Protein AF-A0A9X3F3U9-F1 (afdb_monomer)

Solvent-accessible surface area (backbone atoms only — not comparable to full-atom values): 8861 Å² total; per-residue (Å²): 135,84,79,77,76,90,64,85,77,79,48,64,99,48,41,68,66,61,72,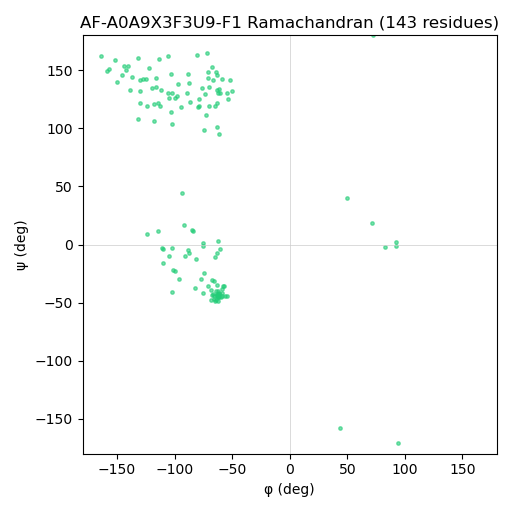43,49,66,62,50,51,52,53,50,50,53,50,50,52,50,51,52,48,49,51,50,52,47,55,54,53,59,59,71,72,53,72,76,79,86,67,62,90,68,66,70,65,90,87,65,85,60,87,85,58,81,40,64,44,80,54,62,69,48,78,47,78,49,65,37,26,77,57,83,84,43,34,49,35,38,40,39,76,37,32,37,40,32,64,30,90,95,44,63,47,29,32,30,38,40,32,25,55,97,56,35,73,78,47,64,45,78,73,42,61,46,71,41,79,48,71,38,95,91,52,76,87,71,72,82,132

Structure (mmCIF, N/CA/C/O backbone):
data_AF-A0A9X3F3U9-F1
#
_entry.id   AF-A0A9X3F3U9-F1
#
loop_
_atom_site.group_PDB
_atom_site.id
_atom_site.type_symbol
_atom_site.label_atom_id
_atom_site.label_alt_id
_atom_site.label_comp_id
_atom_site.label_asym_id
_atom_site.label_entity_id
_atom_site.label_seq_id
_atom_site.pdbx_PDB_ins_code
_atom_site.Cartn_x
_atom_site.Cartn_y
_atom_site.Cartn_z
_atom_site.occupancy
_atom_site.B_iso_or_equiv
_atom_site.auth_seq_id
_atom_site.auth_comp_id
_atom_site.auth_asym_id
_atom_site.auth_atom_id
_atom_site.pdbx_PDB_model_num
ATOM 1 N N . MET A 1 1 ? 47.788 -20.915 -74.289 1.00 46.00 1 MET A N 1
ATOM 2 C CA . MET A 1 1 ? 47.856 -19.513 -73.822 1.00 46.00 1 MET A CA 1
ATOM 3 C C . MET A 1 1 ? 47.983 -19.531 -72.307 1.00 46.00 1 MET A C 1
ATOM 5 O O . MET A 1 1 ? 47.206 -20.218 -71.660 1.00 46.00 1 MET A O 1
ATOM 9 N N . ARG A 1 2 ? 49.030 -18.905 -71.761 1.00 51.22 2 ARG A N 1
ATOM 10 C CA . ARG A 1 2 ? 49.334 -18.883 -70.321 1.00 51.22 2 ARG A CA 1
ATOM 11 C C . ARG A 1 2 ? 48.410 -17.848 -69.673 1.00 51.22 2 ARG A C 1
ATOM 13 O O . ARG A 1 2 ? 48.460 -16.689 -70.073 1.00 51.22 2 ARG A O 1
ATOM 20 N N . ASN A 1 3 ? 47.559 -18.256 -68.733 1.00 55.09 3 ASN A N 1
ATOM 21 C CA . ASN A 1 3 ? 46.739 -17.305 -67.981 1.00 55.09 3 ASN A CA 1
ATOM 22 C C . ASN A 1 3 ? 47.666 -16.362 -67.193 1.00 55.09 3 ASN A C 1
ATOM 24 O O . ASN A 1 3 ? 48.588 -16.860 -66.536 1.00 55.09 3 ASN A O 1
ATOM 28 N N . PRO A 1 4 ? 47.478 -15.032 -67.270 1.00 60.28 4 PRO A N 1
ATOM 29 C CA . PRO A 1 4 ? 48.260 -14.104 -66.465 1.00 60.28 4 PRO A CA 1
ATOM 30 C C . PRO A 1 4 ? 47.969 -14.334 -64.971 1.00 60.28 4 PRO A C 1
ATOM 32 O O . PRO A 1 4 ? 46.856 -14.745 -64.625 1.00 60.28 4 PRO A O 1
ATOM 35 N N . PRO A 1 5 ? 48.952 -14.112 -64.077 1.00 62.19 5 PRO A N 1
ATOM 36 C CA . PRO A 1 5 ? 48.742 -14.269 -62.643 1.00 62.19 5 PRO A CA 1
ATOM 37 C C . PRO A 1 5 ? 47.620 -13.325 -62.183 1.00 62.19 5 PRO A C 1
ATOM 39 O O . PRO A 1 5 ? 47.524 -12.213 -62.711 1.00 62.19 5 PRO A O 1
ATOM 42 N N . PRO A 1 6 ? 46.761 -13.742 -61.234 1.00 60.75 6 PRO A N 1
ATOM 43 C CA . PRO A 1 6 ? 45.686 -12.894 -60.739 1.00 60.75 6 PRO A CA 1
ATOM 44 C C . PRO A 1 6 ? 46.304 -11.672 -60.057 1.00 60.75 6 PRO A C 1
ATOM 46 O O . PRO A 1 6 ? 46.811 -11.752 -58.942 1.00 60.75 6 PRO A O 1
ATOM 49 N N . GLY A 1 7 ? 46.321 -10.545 -60.766 1.00 54.09 7 GLY A N 1
ATOM 50 C CA . GLY A 1 7 ? 46.821 -9.288 -60.238 1.00 54.09 7 GLY A CA 1
ATOM 51 C C . GLY A 1 7 ? 45.867 -8.754 -59.176 1.00 54.09 7 GLY A C 1
ATOM 52 O O . GLY A 1 7 ? 44.658 -8.688 -59.391 1.00 54.09 7 GLY A O 1
ATOM 53 N N . GLU A 1 8 ? 46.410 -8.288 -58.054 1.00 56.25 8 GLU A N 1
ATOM 54 C CA . GLU A 1 8 ? 45.680 -7.620 -56.961 1.00 56.25 8 GLU A CA 1
ATOM 55 C C . GLU A 1 8 ? 44.992 -6.298 -57.390 1.00 56.25 8 GLU A C 1
ATOM 57 O O . GLU A 1 8 ? 44.355 -5.609 -56.593 1.00 56.25 8 GLU A O 1
ATOM 62 N N . HIS A 1 9 ? 45.068 -5.943 -58.674 1.00 54.03 9 HIS A N 1
ATOM 63 C CA . HIS A 1 9 ? 44.605 -4.687 -59.256 1.00 54.03 9 HIS A CA 1
ATOM 64 C C . HIS A 1 9 ? 43.077 -4.567 -59.426 1.00 54.03 9 HIS A C 1
ATOM 66 O O . HIS A 1 9 ? 42.595 -3.520 -59.854 1.00 54.03 9 HIS A O 1
ATOM 72 N N . HIS A 1 10 ? 42.286 -5.585 -59.067 1.00 53.91 10 HIS A N 1
ATOM 73 C CA . HIS A 1 10 ? 40.827 -5.572 -59.267 1.00 53.91 10 HIS A CA 1
ATOM 74 C C . HIS A 1 10 ? 40.015 -4.935 -58.129 1.00 53.91 10 HIS A C 1
ATOM 76 O O . HIS A 1 10 ? 38.809 -4.750 -58.279 1.00 53.91 10 HIS A O 1
ATOM 82 N N . LEU A 1 11 ? 40.625 -4.578 -56.992 1.00 56.50 11 LEU A N 1
ATOM 83 C CA . LEU A 1 11 ? 39.854 -4.104 -55.833 1.00 56.50 11 LEU A CA 1
ATOM 84 C C . LEU A 1 11 ? 39.571 -2.592 -55.805 1.00 56.50 11 LEU A C 1
ATOM 86 O O . LEU A 1 11 ? 38.804 -2.157 -54.946 1.00 56.50 11 LEU A O 1
ATOM 90 N N . GLY A 1 12 ? 40.102 -1.813 -56.758 1.00 66.44 12 GLY A N 1
ATOM 91 C CA . GLY A 1 12 ? 39.719 -0.419 -57.033 1.00 66.44 12 GLY A CA 1
ATOM 92 C C . GLY A 1 12 ? 39.526 0.493 -55.807 1.00 66.44 12 GLY A C 1
ATOM 93 O O . GLY A 1 12 ? 40.005 0.243 -54.703 1.00 66.44 12 GLY A O 1
ATOM 94 N N . ARG A 1 13 ? 38.758 1.575 -55.985 1.00 61.78 13 ARG A N 1
ATOM 95 C CA . ARG A 1 13 ? 38.445 2.598 -54.960 1.00 61.78 13 ARG A CA 1
ATOM 96 C C . ARG A 1 13 ? 37.706 2.052 -53.715 1.00 61.78 13 ARG A C 1
ATOM 98 O O . ARG A 1 13 ? 37.490 2.791 -52.759 1.00 61.78 13 ARG A O 1
ATOM 105 N N . PHE A 1 14 ? 37.341 0.766 -53.700 1.00 59.91 14 PHE A N 1
ATOM 106 C CA . PHE A 1 14 ? 36.573 0.103 -52.639 1.00 59.91 14 PHE A CA 1
ATOM 107 C C . PHE A 1 14 ? 37.378 -0.919 -51.816 1.00 59.91 14 PHE A C 1
ATOM 109 O O . PHE A 1 14 ? 36.856 -1.428 -50.821 1.00 59.91 14 PHE A O 1
ATOM 116 N N . ALA A 1 15 ? 38.650 -1.173 -52.148 1.00 63.16 15 ALA A N 1
ATOM 117 C CA . ALA A 1 15 ? 39.524 -2.087 -51.405 1.00 63.16 15 ALA A CA 1
ATOM 118 C C . ALA A 1 15 ? 39.603 -1.725 -49.909 1.00 63.16 15 ALA A C 1
ATOM 120 O O . ALA A 1 15 ? 39.425 -2.580 -49.040 1.00 63.16 15 ALA A O 1
ATOM 121 N N . GLY A 1 16 ? 39.752 -0.431 -49.598 1.00 62.94 16 GLY A N 1
ATOM 122 C CA . GLY A 1 16 ? 39.763 0.073 -48.218 1.00 62.94 16 GLY A CA 1
ATOM 123 C C . GLY A 1 16 ? 38.418 -0.087 -47.497 1.00 62.94 16 GLY A C 1
ATOM 124 O O . GLY A 1 16 ? 38.371 -0.350 -46.294 1.00 62.94 16 GLY A O 1
ATOM 125 N N . TYR A 1 17 ? 37.305 -0.013 -48.235 1.00 64.81 17 TYR A N 1
ATOM 126 C CA . TYR A 1 17 ? 35.967 -0.220 -47.681 1.00 64.81 17 TYR A CA 1
ATOM 127 C C . TYR A 1 17 ? 35.723 -1.691 -47.313 1.00 64.81 17 TYR A C 1
ATOM 129 O O . TYR A 1 17 ? 35.058 -1.961 -46.309 1.00 64.81 17 TYR A O 1
ATOM 137 N N . ALA A 1 18 ? 36.269 -2.632 -48.088 1.00 65.44 18 ALA A N 1
ATOM 138 C CA . ALA A 1 18 ? 36.204 -4.063 -47.802 1.00 65.44 18 ALA A CA 1
ATOM 139 C C . ALA A 1 18 ? 37.165 -4.478 -46.671 1.00 65.44 18 ALA A C 1
ATOM 141 O O . ALA A 1 18 ? 36.755 -5.215 -45.771 1.00 65.44 18 ALA A O 1
ATOM 142 N N . ALA A 1 19 ? 38.395 -3.949 -46.659 1.00 68.06 19 ALA A N 1
ATOM 143 C CA . ALA A 1 19 ? 39.409 -4.246 -45.643 1.00 68.06 19 ALA A CA 1
ATOM 144 C C . ALA A 1 19 ? 38.988 -3.802 -44.226 1.00 68.06 19 ALA A C 1
ATOM 146 O O . ALA A 1 19 ? 39.222 -4.507 -43.246 1.00 68.06 19 ALA A O 1
ATOM 147 N N . ALA A 1 20 ? 38.265 -2.683 -44.103 1.00 70.56 20 ALA A N 1
ATOM 148 C CA . ALA A 1 20 ? 37.828 -2.137 -42.815 1.00 70.56 20 ALA A CA 1
ATOM 149 C C . ALA A 1 20 ? 36.521 -2.750 -42.257 1.00 70.56 20 ALA A C 1
ATOM 151 O O . ALA A 1 20 ? 35.945 -2.223 -41.300 1.00 70.56 20 ALA A O 1
ATOM 152 N N . ARG A 1 21 ? 36.016 -3.857 -42.824 1.00 77.62 21 ARG A N 1
ATOM 153 C CA . ARG A 1 21 ? 34.708 -4.439 -42.455 1.00 77.62 21 ARG A CA 1
ATOM 154 C C . ARG A 1 21 ? 34.614 -4.824 -40.971 1.00 77.62 21 ARG A C 1
ATOM 156 O O . ARG A 1 21 ? 33.563 -4.620 -40.366 1.00 77.62 21 ARG A O 1
ATOM 163 N N . ARG A 1 22 ? 35.690 -5.352 -40.372 1.00 79.31 22 ARG A N 1
ATOM 164 C CA . ARG A 1 22 ? 35.726 -5.709 -38.936 1.00 79.31 22 ARG A CA 1
ATOM 165 C C . ARG A 1 22 ? 35.689 -4.474 -38.037 1.00 79.31 22 ARG A C 1
ATOM 167 O O . ARG A 1 22 ? 34.851 -4.411 -37.146 1.00 79.31 22 ARG A O 1
ATOM 174 N N . ILE A 1 23 ? 36.525 -3.478 -38.328 1.00 86.06 23 ILE A N 1
ATOM 175 C CA . ILE A 1 23 ? 36.578 -2.212 -37.580 1.00 86.06 23 ILE A CA 1
ATOM 176 C C . ILE A 1 23 ? 35.214 -1.515 -37.623 1.00 86.06 23 ILE A C 1
ATOM 178 O O . ILE A 1 23 ? 34.710 -1.060 -36.602 1.00 86.06 23 ILE A O 1
ATOM 182 N N . ARG A 1 24 ? 34.551 -1.516 -38.784 1.00 84.50 24 ARG A N 1
ATOM 183 C CA . ARG A 1 24 ? 33.226 -0.907 -38.927 1.00 84.50 24 ARG A CA 1
ATOM 184 C C . ARG A 1 24 ? 32.157 -1.594 -38.084 1.00 84.50 24 ARG A C 1
ATOM 186 O O . ARG A 1 24 ? 31.338 -0.908 -37.492 1.00 84.50 24 ARG A O 1
ATOM 193 N N . ARG A 1 25 ? 32.171 -2.929 -37.996 1.00 88.69 25 ARG A N 1
ATOM 194 C CA . ARG A 1 25 ? 31.240 -3.668 -37.125 1.00 88.69 25 ARG A CA 1
ATOM 195 C C . ARG A 1 25 ? 31.435 -3.310 -35.655 1.00 88.69 25 ARG A C 1
ATOM 197 O O 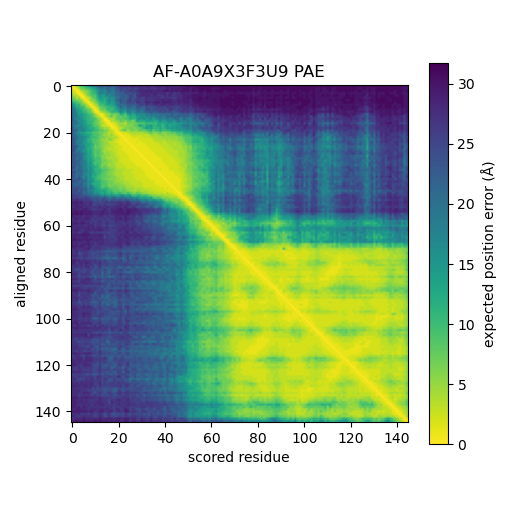. ARG A 1 25 ? 30.444 -3.138 -34.960 1.00 88.69 25 ARG A O 1
ATOM 204 N N . VAL A 1 26 ? 32.683 -3.152 -35.211 1.00 91.50 26 VAL A N 1
ATOM 205 C CA . VAL A 1 26 ? 32.990 -2.721 -33.838 1.00 91.50 26 VAL A CA 1
ATOM 206 C C . VAL A 1 26 ? 32.469 -1.307 -33.591 1.00 91.50 26 VAL A C 1
ATOM 208 O O . VAL A 1 26 ? 31.761 -1.087 -32.617 1.00 91.50 26 VAL A O 1
ATOM 211 N N . LEU A 1 27 ? 32.731 -0.367 -34.503 1.00 91.44 27 LEU A N 1
ATOM 212 C CA . LEU A 1 27 ? 32.233 1.006 -34.381 1.00 91.44 27 LEU A CA 1
ATOM 213 C C . LEU A 1 27 ? 30.700 1.072 -34.369 1.00 91.44 27 LEU A C 1
ATOM 215 O O . LEU A 1 27 ? 30.126 1.783 -33.549 1.00 91.44 27 LEU A O 1
ATOM 219 N N . ILE A 1 28 ? 30.034 0.298 -35.231 1.00 92.75 28 ILE A N 1
ATOM 220 C CA . ILE A 1 28 ? 28.568 0.200 -35.261 1.00 92.75 28 ILE A CA 1
ATOM 221 C C . ILE A 1 28 ? 28.040 -0.390 -33.950 1.00 92.75 28 ILE A C 1
ATOM 223 O O . ILE A 1 28 ? 27.070 0.128 -33.406 1.00 92.75 28 ILE A O 1
ATOM 227 N N . ALA A 1 29 ? 28.674 -1.438 -33.421 1.00 93.81 29 ALA A N 1
ATOM 228 C CA . ALA A 1 29 ? 28.277 -2.041 -32.152 1.00 93.81 29 ALA A CA 1
ATOM 229 C C . ALA A 1 29 ? 28.434 -1.056 -30.983 1.00 93.81 29 ALA A C 1
ATOM 231 O O . ALA A 1 29 ? 27.509 -0.906 -30.189 1.00 93.81 29 ALA A O 1
ATOM 232 N N . CYS A 1 30 ? 29.553 -0.330 -30.915 1.00 95.44 30 CYS A N 1
ATOM 233 C CA . CYS A 1 30 ? 29.764 0.710 -29.908 1.00 95.44 30 CYS A CA 1
ATOM 234 C C . CYS A 1 30 ? 28.706 1.812 -30.006 1.00 95.44 30 CYS A C 1
ATOM 236 O O . CYS A 1 30 ? 28.134 2.202 -28.991 1.00 95.44 30 CYS A O 1
ATOM 238 N N . LEU A 1 31 ? 28.402 2.278 -31.222 1.00 95.94 31 LEU A N 1
ATOM 239 C CA . LEU A 1 31 ? 27.369 3.287 -31.438 1.00 95.94 31 LEU A CA 1
ATOM 240 C C . LEU A 1 31 ? 25.989 2.774 -31.010 1.00 95.94 31 LEU A C 1
ATOM 242 O O . LEU A 1 31 ? 25.264 3.485 -30.322 1.00 95.94 31 LEU A O 1
ATOM 246 N N . ALA A 1 32 ? 25.643 1.533 -31.356 1.00 95.38 32 ALA A N 1
ATO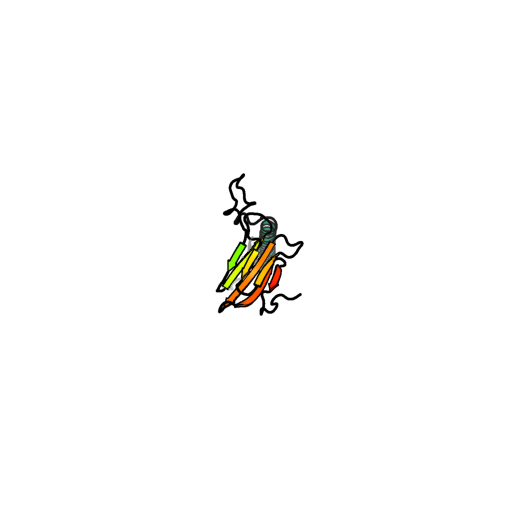M 247 C CA . ALA A 1 32 ? 24.376 0.923 -30.968 1.00 95.38 32 ALA A CA 1
ATOM 248 C C . ALA A 1 32 ? 24.237 0.819 -29.442 1.00 95.38 32 ALA A C 1
ATOM 250 O O . ALA A 1 32 ?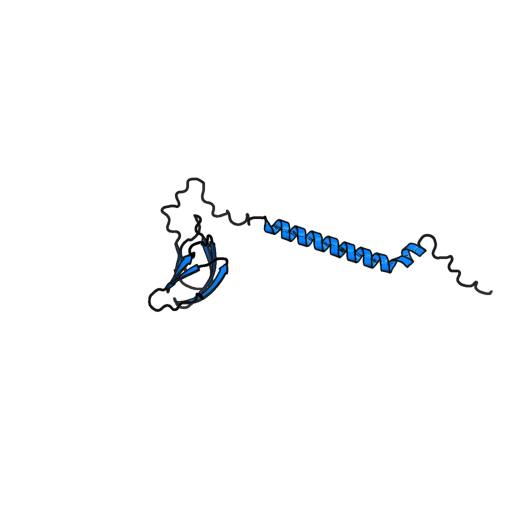 23.203 1.200 -28.899 1.00 95.38 32 ALA A O 1
ATOM 251 N N . VAL A 1 33 ? 25.283 0.372 -28.739 1.00 96.69 33 VAL A N 1
ATOM 252 C CA . VAL A 1 33 ? 25.294 0.312 -27.268 1.00 96.69 33 VAL A CA 1
ATOM 253 C C . VAL A 1 33 ? 25.132 1.703 -26.664 1.00 96.69 33 VAL A C 1
ATOM 255 O O . VAL A 1 33 ? 24.371 1.871 -25.714 1.00 96.69 33 VAL A O 1
ATOM 258 N N . LEU A 1 34 ? 25.800 2.710 -27.228 1.00 96.69 34 LEU A N 1
ATOM 259 C CA . LEU A 1 34 ? 25.733 4.080 -26.731 1.00 96.69 34 LEU A CA 1
ATOM 260 C C . LEU A 1 34 ? 24.335 4.680 -26.925 1.00 96.69 34 LEU A C 1
ATOM 262 O O . LEU A 1 34 ? 23.809 5.281 -25.990 1.00 96.69 34 LEU A O 1
ATOM 266 N N . VAL A 1 35 ? 23.701 4.451 -28.080 1.00 96.94 35 VAL A N 1
ATOM 267 C CA . VAL A 1 35 ? 22.322 4.884 -28.373 1.00 96.94 35 VAL A CA 1
ATOM 268 C C . VAL A 1 35 ? 21.312 4.176 -27.469 1.00 96.94 35 VAL A C 1
ATOM 270 O O . VAL A 1 35 ? 20.479 4.830 -26.848 1.00 96.94 35 VAL A O 1
ATOM 273 N N . VAL A 1 36 ? 21.397 2.849 -27.336 1.00 96.38 36 VAL A N 1
ATOM 274 C CA . VAL A 1 36 ? 20.494 2.083 -26.460 1.00 96.38 36 VAL A CA 1
ATOM 275 C C . VAL A 1 36 ? 20.682 2.498 -25.001 1.00 96.38 36 VAL A C 1
ATOM 277 O O . VAL A 1 36 ? 19.702 2.716 -24.290 1.00 96.38 36 VAL A O 1
ATOM 280 N N . GLY A 1 37 ? 21.930 2.669 -24.562 1.00 95.19 37 GLY A N 1
ATOM 281 C CA . GLY A 1 37 ? 22.263 3.118 -23.214 1.00 95.19 37 GLY A CA 1
ATOM 282 C C . GLY A 1 37 ? 21.731 4.518 -22.911 1.00 95.19 37 GLY A C 1
ATOM 283 O O . GLY A 1 37 ? 21.118 4.720 -21.864 1.00 95.19 37 GLY A O 1
ATOM 284 N N . THR A 1 38 ? 21.896 5.472 -23.834 1.00 94.75 38 THR A N 1
ATOM 285 C CA . THR A 1 38 ? 21.353 6.834 -23.675 1.00 94.75 38 THR A CA 1
ATOM 286 C C . THR A 1 38 ? 19.832 6.857 -23.708 1.00 94.75 38 THR A C 1
ATOM 288 O O . THR A 1 38 ? 19.237 7.489 -22.838 1.00 94.75 38 THR A O 1
ATOM 291 N N . MET A 1 39 ? 19.183 6.126 -24.621 1.00 95.25 39 MET A N 1
ATOM 292 C CA . MET A 1 39 ? 17.721 5.994 -24.630 1.00 95.25 39 MET A CA 1
ATOM 293 C C . MET A 1 39 ? 17.199 5.398 -23.322 1.00 95.25 39 MET A C 1
ATOM 295 O O . MET A 1 39 ? 16.235 5.909 -22.756 1.00 95.25 39 MET A O 1
ATOM 299 N N . PHE A 1 40 ? 17.839 4.344 -22.815 1.00 93.75 40 PHE A N 1
ATOM 300 C CA . PHE A 1 40 ? 17.443 3.703 -21.565 1.00 93.75 40 PHE A CA 1
ATOM 301 C C . PHE A 1 40 ? 17.646 4.624 -20.356 1.00 93.75 40 PHE A C 1
ATOM 303 O O . PHE A 1 40 ? 16.758 4.745 -19.509 1.00 93.75 40 PHE A O 1
ATOM 310 N N . ALA A 1 41 ? 18.788 5.313 -20.286 1.00 91.44 41 ALA A N 1
ATOM 311 C CA . ALA A 1 41 ? 19.076 6.279 -19.233 1.00 91.44 41 ALA A CA 1
ATOM 312 C C . ALA A 1 41 ? 18.081 7.448 -19.254 1.00 91.44 41 ALA A C 1
ATOM 314 O O . ALA A 1 41 ? 17.534 7.794 -18.206 1.00 91.44 41 ALA A O 1
ATOM 315 N N . TRP A 1 42 ? 17.791 7.998 -20.437 1.00 91.94 42 TRP A N 1
ATOM 316 C CA . TRP A 1 42 ? 16.802 9.059 -20.623 1.00 91.94 42 TRP A CA 1
ATOM 317 C C . TRP A 1 42 ? 15.401 8.597 -20.231 1.00 91.94 42 TRP A C 1
ATOM 319 O O . TRP A 1 42 ? 14.749 9.253 -19.428 1.00 91.94 42 TRP A O 1
ATOM 329 N N . TYR A 1 43 ? 14.962 7.433 -20.711 1.00 88.75 43 TYR A N 1
ATOM 330 C CA . TYR A 1 43 ? 13.668 6.851 -20.356 1.00 88.75 43 TYR A CA 1
ATOM 331 C C . TYR A 1 43 ? 13.524 6.673 -18.843 1.00 88.75 43 TYR A C 1
ATOM 333 O O . TYR A 1 43 ? 12.496 7.020 -18.256 1.00 88.75 43 TYR A O 1
ATOM 341 N N . ARG A 1 44 ? 14.574 6.172 -18.182 1.00 87.62 44 ARG A N 1
ATOM 342 C CA . ARG A 1 44 ? 14.569 6.010 -16.731 1.00 87.62 44 ARG A CA 1
ATOM 343 C C . ARG A 1 44 ? 14.567 7.362 -16.016 1.00 87.62 44 ARG A C 1
ATOM 345 O O . ARG A 1 44 ? 13.905 7.485 -14.994 1.00 87.62 44 ARG A O 1
ATOM 352 N N . TRP A 1 45 ? 15.300 8.356 -16.508 1.00 85.19 45 TRP A N 1
ATOM 353 C CA . TRP A 1 45 ? 15.312 9.705 -15.940 1.00 85.19 45 TRP A CA 1
ATOM 354 C C . TRP A 1 45 ? 13.954 10.403 -16.097 1.00 85.19 45 TRP A C 1
ATOM 356 O O . TRP A 1 45 ? 13.401 10.867 -15.104 1.00 85.19 45 TRP A O 1
ATOM 366 N N . ALA A 1 46 ? 13.357 10.362 -17.290 1.00 83.19 46 ALA A N 1
ATOM 367 C CA . ALA A 1 46 ? 12.041 10.929 -17.579 1.00 83.19 46 ALA A CA 1
ATOM 368 C C . ALA A 1 46 ? 10.944 10.339 -16.676 1.00 83.19 46 ALA A C 1
ATOM 370 O O . ALA A 1 46 ? 10.050 11.048 -16.226 1.00 83.19 46 ALA A O 1
ATOM 371 N N . ARG A 1 47 ? 11.043 9.047 -16.341 1.00 76.12 47 ARG A N 1
ATOM 372 C CA . ARG A 1 47 ? 10.108 8.379 -15.422 1.00 76.12 47 ARG A CA 1
ATOM 373 C C . ARG A 1 47 ? 10.394 8.587 -13.936 1.00 76.12 47 ARG A C 1
ATOM 375 O O . ARG A 1 47 ? 9.544 8.236 -13.130 1.00 76.12 47 ARG A O 1
ATOM 382 N N . ARG A 1 48 ? 11.559 9.119 -13.550 1.00 73.31 48 ARG A N 1
ATOM 383 C CA . ARG A 1 48 ? 11.852 9.422 -12.136 1.00 73.31 48 ARG A CA 1
ATOM 384 C C . ARG A 1 48 ? 11.152 10.693 -11.652 1.00 73.31 48 ARG A C 1
ATOM 386 O O . ARG A 1 48 ? 10.887 10.781 -10.464 1.00 73.31 48 ARG A O 1
ATOM 393 N N . GLY A 1 49 ? 10.906 11.658 -12.542 1.00 58.19 49 GLY A N 1
ATOM 394 C CA . GLY A 1 49 ? 10.288 12.948 -12.201 1.00 58.19 49 GLY A CA 1
ATOM 395 C C . GLY A 1 49 ? 8.828 13.094 -12.631 1.00 58.19 49 GLY A C 1
ATOM 396 O O . GLY A 1 49 ? 8.177 14.057 -12.244 1.00 58.19 49 GLY A O 1
ATOM 397 N N . ALA A 1 50 ? 8.307 12.162 -13.431 1.00 55.66 50 ALA A N 1
ATOM 398 C CA . ALA A 1 50 ? 6.886 12.128 -13.732 1.00 55.66 50 ALA A CA 1
ATOM 399 C C . ALA A 1 50 ? 6.147 11.609 -12.495 1.00 55.66 50 ALA A C 1
ATOM 401 O O . ALA A 1 50 ? 6.087 10.397 -12.272 1.00 55.66 50 ALA A O 1
ATOM 402 N N . GLU A 1 51 ? 5.586 12.519 -11.695 1.00 54.69 51 GLU A N 1
ATOM 403 C CA . GLU A 1 51 ? 4.499 12.134 -10.801 1.00 54.69 51 GLU A CA 1
ATOM 404 C C . GLU A 1 51 ? 3.458 11.379 -11.638 1.00 54.69 51 GLU A C 1
ATOM 406 O O . GLU A 1 51 ? 3.130 11.828 -12.746 1.00 54.69 51 GLU A O 1
ATOM 411 N N . PRO A 1 52 ? 2.974 10.212 -11.183 1.00 56.06 52 PRO A N 1
ATOM 412 C CA . PRO A 1 52 ? 1.970 9.463 -11.914 1.00 56.06 52 PRO A CA 1
ATOM 413 C C . PRO A 1 52 ? 0.703 10.317 -12.032 1.00 56.06 52 PRO A C 1
ATOM 415 O O . PRO A 1 52 ? -0.171 10.308 -11.174 1.00 56.06 52 PRO A O 1
ATOM 418 N N . THR A 1 53 ? 0.571 11.019 -13.157 1.00 55.31 53 THR A N 1
ATOM 419 C CA . THR A 1 53 ? -0.597 11.832 -13.536 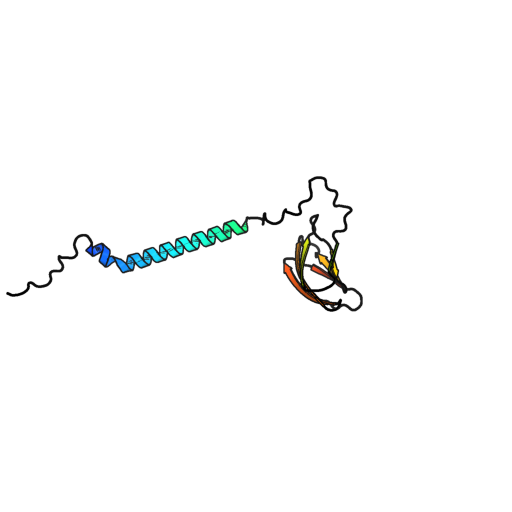1.00 55.31 53 THR A CA 1
ATOM 420 C C . THR A 1 53 ? -1.859 10.975 -13.697 1.00 55.31 53 THR A C 1
ATOM 422 O O . THR A 1 53 ? -2.959 11.494 -13.838 1.00 55.31 53 THR A O 1
ATOM 425 N N . ALA A 1 54 ? -1.711 9.649 -13.637 1.00 52.94 54 ALA A N 1
ATOM 426 C CA . ALA A 1 54 ? -2.751 8.650 -13.821 1.00 52.94 54 ALA A CA 1
ATOM 427 C C . ALA A 1 54 ? -3.729 8.485 -12.637 1.00 52.94 54 ALA A C 1
ATOM 429 O O . ALA A 1 54 ? -4.599 7.624 -12.717 1.00 52.94 54 ALA A O 1
ATOM 430 N N . LEU A 1 55 ? -3.619 9.249 -11.541 1.00 52.31 55 LEU A N 1
ATOM 431 C CA . LEU A 1 55 ? -4.396 8.976 -10.317 1.00 52.31 55 LEU A CA 1
ATOM 432 C C . LEU A 1 55 ? -5.268 10.129 -9.798 1.00 52.31 55 LEU A C 1
ATOM 434 O O . LEU A 1 55 ? -5.871 9.988 -8.741 1.00 52.31 55 LEU A O 1
ATOM 438 N N . ARG A 1 56 ? -5.431 11.228 -10.542 1.00 54.50 56 ARG A N 1
ATOM 439 C CA . ARG A 1 56 ? -6.332 12.328 -10.131 1.00 54.50 56 ARG A CA 1
ATOM 440 C C . ARG A 1 56 ? -7.801 12.118 -10.521 1.00 54.50 56 ARG A C 1
ATOM 442 O O . ARG A 1 56 ? -8.612 13.023 -10.403 1.00 54.50 56 ARG A O 1
ATOM 449 N N . GLN A 1 57 ? -8.180 10.911 -10.946 1.00 59.22 57 GLN A N 1
ATOM 450 C CA . GLN A 1 57 ? -9.577 10.571 -11.266 1.00 59.22 57 GLN A CA 1
ATOM 451 C C . GLN A 1 57 ? -10.525 10.625 -10.051 1.00 59.22 57 GLN A C 1
ATOM 453 O O . GLN A 1 57 ? -11.738 10.549 -10.219 1.00 59.22 57 GLN A O 1
ATOM 458 N N . PHE A 1 58 ? -9.975 10.743 -8.840 1.00 62.19 58 PHE A N 1
ATOM 459 C CA . PHE A 1 58 ? -10.727 10.872 -7.593 1.00 62.19 58 PHE A CA 1
ATOM 460 C C . PHE A 1 58 ? -10.534 12.233 -6.917 1.00 62.19 58 PHE A C 1
ATOM 462 O O . PHE A 1 58 ? -10.931 12.382 -5.766 1.00 62.19 58 PHE A O 1
ATOM 469 N N . GLU A 1 59 ? -9.929 13.220 -7.588 1.00 66.06 59 GLU A N 1
ATOM 470 C CA . GLU A 1 59 ? -9.910 14.579 -7.047 1.00 66.06 59 GLU A CA 1
ATOM 471 C C . GLU A 1 59 ? -11.341 15.114 -7.006 1.00 66.06 59 GLU A C 1
ATOM 473 O O . GLU A 1 59 ? -12.041 15.189 -8.018 1.00 66.06 59 GLU A O 1
ATOM 478 N N . LEU A 1 60 ? -11.794 15.442 -5.800 1.00 70.62 60 LEU A N 1
ATOM 479 C CA . LEU A 1 60 ? -13.090 16.068 -5.614 1.00 70.62 60 LEU A CA 1
ATOM 480 C C . LEU A 1 60 ? -13.030 17.511 -6.136 1.00 70.62 60 LEU A C 1
ATOM 482 O O . LEU A 1 60 ? -11.979 18.152 -6.049 1.00 70.62 60 LEU A O 1
ATOM 486 N N . PRO A 1 61 ? -14.145 18.053 -6.652 1.00 77.50 61 PRO A N 1
ATOM 487 C CA . PRO A 1 61 ? -14.227 19.459 -7.021 1.00 77.50 61 PRO A CA 1
ATOM 488 C C . PRO A 1 61 ? -13.773 20.368 -5.872 1.00 77.50 61 PRO A C 1
ATOM 490 O O . PRO A 1 61 ? -14.076 20.105 -4.702 1.00 77.50 61 PRO A O 1
ATOM 493 N N . ALA A 1 62 ? -13.072 21.453 -6.205 1.00 71.31 62 ALA A N 1
ATOM 494 C CA . ALA A 1 62 ? -12.634 22.438 -5.223 1.00 71.31 62 ALA A CA 1
ATOM 495 C C . ALA A 1 62 ? -13.835 22.963 -4.410 1.00 71.31 62 ALA A C 1
ATOM 497 O O . ALA A 1 62 ? -14.853 23.347 -4.983 1.00 71.31 62 ALA A O 1
ATOM 498 N N . GLY A 1 63 ? -13.715 22.962 -3.078 1.00 71.06 63 GLY A N 1
ATOM 499 C CA . GLY A 1 63 ? -14.792 23.354 -2.158 1.00 71.06 63 GLY A CA 1
ATOM 500 C C . GLY A 1 63 ? -15.686 22.207 -1.671 1.00 71.06 63 GLY A C 1
ATOM 501 O O . GLY A 1 63 ? -16.623 22.459 -0.920 1.00 71.06 63 GLY A O 1
ATOM 502 N N . THR A 1 64 ? -15.406 20.958 -2.058 1.00 73.06 64 THR A N 1
ATOM 503 C CA . THR A 1 64 ? -16.080 19.793 -1.466 1.00 73.06 64 THR A CA 1
ATOM 504 C C . THR A 1 64 ? -15.609 19.599 -0.027 1.00 73.06 64 THR A C 1
ATOM 506 O O . THR A 1 64 ? -14.423 19.369 0.206 1.00 73.06 64 THR A O 1
ATOM 509 N N . ASP A 1 65 ? -16.530 19.667 0.934 1.00 72.81 65 ASP A N 1
ATOM 510 C CA . ASP A 1 65 ? -16.221 19.379 2.331 1.00 72.81 65 ASP A CA 1
ATOM 511 C C . ASP A 1 65 ? -16.004 17.873 2.528 1.00 72.81 65 ASP A C 1
ATOM 513 O O . ASP A 1 65 ? -16.914 17.054 2.385 1.00 72.81 65 ASP A O 1
ATOM 517 N N . THR A 1 66 ? -14.759 17.500 2.812 1.00 70.62 66 THR A N 1
ATOM 518 C CA . THR A 1 66 ? -14.366 16.122 3.123 1.00 70.62 66 THR A CA 1
ATOM 519 C C . THR A 1 66 ? -14.149 15.890 4.611 1.00 70.62 66 THR A C 1
ATOM 521 O O . THR A 1 66 ? -13.823 14.767 4.990 1.00 70.62 66 THR A O 1
ATOM 524 N N . SER A 1 67 ? -14.271 16.926 5.446 1.00 69.38 67 SER A N 1
ATOM 525 C CA . SER A 1 67 ? -13.927 16.857 6.869 1.00 69.38 67 SER A CA 1
ATOM 526 C C . SER A 1 67 ? -14.871 15.947 7.659 1.00 69.38 67 SER A C 1
ATOM 528 O O . SER A 1 67 ? -14.435 15.271 8.588 1.00 69.38 67 SER A O 1
ATOM 530 N N . GLU A 1 68 ? -16.133 15.855 7.236 1.00 70.12 68 GLU A N 1
ATOM 531 C CA . GLU A 1 68 ? -17.162 15.058 7.910 1.00 70.12 68 GLU A CA 1
ATOM 532 C C . GLU A 1 68 ? -17.272 13.612 7.394 1.00 70.12 68 GLU A C 1
ATOM 534 O O . GLU A 1 68 ? -17.961 12.786 7.997 1.00 70.12 68 GLU A O 1
ATOM 539 N N . ARG A 1 69 ? -16.610 13.260 6.279 1.00 74.31 69 ARG A N 1
ATOM 540 C CA . ARG A 1 69 ? -16.767 11.930 5.671 1.00 74.31 69 ARG A CA 1
ATOM 541 C C . ARG A 1 69 ? -15.798 10.922 6.298 1.00 74.31 69 ARG A C 1
ATOM 543 O O . ARG A 1 69 ? -14.588 11.108 6.177 1.00 74.31 69 ARG A O 1
ATOM 550 N N . PRO A 1 70 ? -16.282 9.802 6.868 1.00 82.38 70 PRO A N 1
ATOM 551 C CA . PRO A 1 70 ? -15.397 8.756 7.363 1.00 82.38 70 PRO A CA 1
ATOM 552 C C . PRO A 1 70 ? -14.604 8.152 6.198 1.00 82.38 70 PRO A C 1
ATOM 554 O O . PRO A 1 70 ? -15.180 7.632 5.240 1.00 82.38 70 PRO A O 1
ATOM 557 N N . ARG A 1 71 ? -13.271 8.210 6.278 1.00 88.88 71 ARG A N 1
ATOM 558 C CA . ARG A 1 71 ? -12.343 7.658 5.273 1.00 88.88 71 ARG A CA 1
ATOM 559 C C . ARG A 1 71 ? -11.926 6.236 5.645 1.00 88.88 71 ARG A C 1
ATOM 561 O O . ARG A 1 71 ? -10.753 5.871 5.580 1.00 88.88 71 ARG A O 1
ATOM 568 N N . VAL A 1 72 ? -12.923 5.452 6.046 1.00 91.75 72 VAL A N 1
ATOM 569 C CA . VAL A 1 72 ? -12.777 4.076 6.518 1.00 91.75 72 VAL A CA 1
ATOM 570 C C . VAL A 1 72 ? -13.184 3.118 5.406 1.00 91.75 72 VAL A C 1
ATOM 572 O O . VAL A 1 72 ? -14.253 3.262 4.812 1.00 91.75 72 VAL A O 1
ATOM 575 N N . LEU A 1 73 ? -12.339 2.129 5.131 1.00 92.88 73 LEU A N 1
ATOM 576 C CA . LEU A 1 73 ? -12.639 1.043 4.205 1.00 92.88 73 LEU A CA 1
ATOM 577 C C . LEU A 1 73 ? -12.756 -0.270 4.979 1.00 92.88 73 LEU A C 1
ATOM 579 O O . LEU A 1 73 ? -11.779 -0.730 5.562 1.00 92.88 73 LEU A O 1
ATOM 583 N N . ALA A 1 74 ? -13.924 -0.905 4.935 1.00 93.56 74 ALA A N 1
ATOM 584 C CA . ALA A 1 74 ? -14.107 -2.245 5.478 1.00 93.56 74 ALA A CA 1
ATOM 585 C C . ALA A 1 74 ? -13.799 -3.304 4.409 1.00 93.56 74 ALA A C 1
ATOM 587 O O . ALA A 1 74 ? -14.319 -3.238 3.293 1.00 93.56 74 ALA A O 1
ATOM 588 N N . TRP A 1 75 ? -12.976 -4.297 4.750 1.00 94.69 75 TRP A N 1
ATOM 589 C CA . TRP A 1 75 ? -12.652 -5.419 3.869 1.00 94.69 75 TRP A CA 1
ATOM 590 C C . TRP A 1 75 ? -12.800 -6.748 4.608 1.00 94.69 75 TRP A C 1
ATOM 592 O O . TRP A 1 75 ? -11.993 -7.086 5.468 1.00 94.69 75 TRP A O 1
ATOM 602 N N . SER A 1 76 ? -13.837 -7.514 4.271 1.00 92.50 76 SER A N 1
ATOM 603 C CA . SER A 1 76 ? -14.256 -8.683 5.053 1.00 92.50 76 SER A CA 1
ATOM 604 C C . SER A 1 76 ? -13.787 -10.034 4.511 1.00 92.50 76 SER A C 1
ATOM 606 O O . SER A 1 76 ? -13.730 -10.993 5.278 1.00 92.50 76 SER A O 1
ATOM 608 N N . GLN A 1 77 ? -13.466 -10.146 3.217 1.00 94.00 77 GLN A N 1
ATOM 609 C CA . GLN A 1 77 ? -13.094 -11.423 2.605 1.00 94.00 77 GLN A CA 1
ATOM 610 C C . GLN A 1 77 ? -12.288 -11.238 1.314 1.00 94.00 77 GLN A C 1
ATOM 612 O O . GLN A 1 77 ? -12.506 -10.306 0.544 1.00 94.00 77 GLN A O 1
ATOM 617 N N . GLY A 1 78 ? -11.397 -12.187 1.036 1.00 94.50 78 GLY A N 1
ATOM 618 C CA . GLY A 1 78 ? -10.677 -12.310 -0.223 1.00 94.50 78 GLY A CA 1
ATOM 619 C C . GLY A 1 78 ? -9.310 -11.634 -0.217 1.00 94.50 78 GLY A C 1
ATOM 620 O O . GLY A 1 78 ? -8.788 -11.212 0.817 1.00 94.50 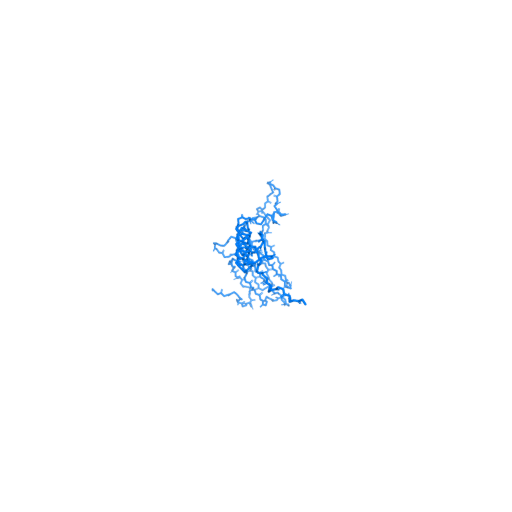78 GLY A O 1
ATOM 621 N N . LYS A 1 79 ? -8.716 -11.561 -1.411 1.00 95.19 79 LYS A N 1
ATOM 622 C CA . LYS A 1 79 ? -7.377 -11.010 -1.644 1.00 95.19 79 LYS A CA 1
ATOM 623 C C . LYS A 1 79 ? -7.494 -9.634 -2.275 1.00 95.19 79 LYS A C 1
ATOM 625 O O . LYS A 1 79 ? -8.119 -9.500 -3.325 1.00 95.19 79 LYS A O 1
ATOM 630 N N . ALA A 1 80 ? -6.856 -8.637 -1.675 1.00 93.81 80 ALA A N 1
ATOM 631 C CA . ALA A 1 80 ? -6.842 -7.279 -2.202 1.00 93.81 80 ALA A CA 1
ATOM 632 C C . ALA A 1 80 ? -5.478 -6.619 -2.034 1.00 93.81 80 ALA A C 1
ATOM 634 O O . ALA A 1 80 ? -4.709 -6.933 -1.126 1.00 93.81 80 ALA A O 1
ATOM 635 N N . ARG A 1 81 ? -5.191 -5.667 -2.922 1.00 93.94 81 ARG A N 1
ATOM 636 C CA . ARG A 1 81 ? -4.115 -4.699 -2.733 1.00 93.94 81 ARG A CA 1
ATOM 637 C C . ARG A 1 81 ? -4.756 -3.386 -2.322 1.00 93.94 81 ARG A C 1
ATOM 639 O O . ARG A 1 81 ? -5.482 -2.793 -3.114 1.00 93.94 81 ARG A O 1
ATOM 646 N N . LEU A 1 82 ? -4.490 -2.973 -1.093 1.00 93.25 82 LEU A N 1
ATOM 647 C CA . LEU A 1 82 ? -5.091 -1.798 -0.483 1.00 93.25 82 LEU A CA 1
ATOM 648 C C . LEU A 1 82 ? -4.030 -0.725 -0.248 1.00 93.25 82 LEU A C 1
ATOM 650 O O . 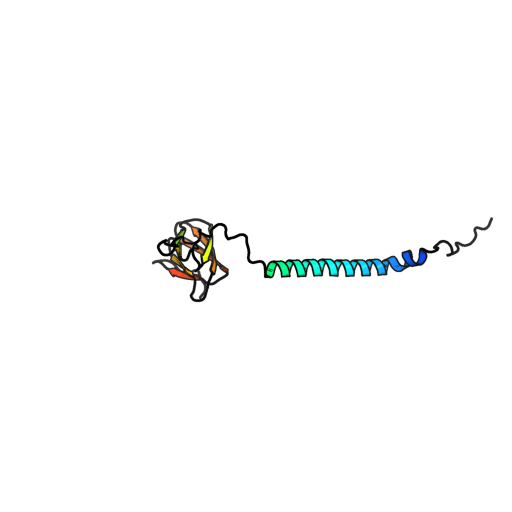LEU A 1 82 ? -2.826 -1.003 -0.229 1.00 93.25 82 LEU A O 1
ATOM 654 N N . GLY A 1 83 ? -4.494 0.512 -0.106 1.00 92.56 83 GLY A N 1
ATOM 655 C CA . GLY A 1 83 ? -3.653 1.664 0.164 1.00 92.56 83 GLY A CA 1
ATOM 656 C C . GLY A 1 83 ? -4.276 2.561 1.220 1.00 92.56 83 GLY A C 1
ATOM 657 O O . GLY A 1 83 ? -5.496 2.712 1.263 1.00 92.56 83 GLY A O 1
ATOM 658 N N . LEU A 1 84 ? -3.417 3.143 2.047 1.00 92.75 84 LEU A N 1
ATOM 659 C CA . LEU A 1 84 ? -3.752 4.173 3.018 1.00 92.75 84 LEU A CA 1
ATOM 660 C C . LEU A 1 84 ? -3.030 5.467 2.643 1.00 92.75 84 LEU A C 1
ATOM 662 O O . LEU A 1 84 ? -1.883 5.424 2.192 1.00 92.75 84 LEU A O 1
ATOM 666 N N . THR A 1 85 ? -3.676 6.608 2.853 1.00 91.00 85 THR A N 1
ATOM 667 C CA . THR A 1 85 ? -3.085 7.941 2.688 1.00 91.00 85 THR A CA 1
ATOM 668 C C . THR A 1 85 ? -3.663 8.909 3.715 1.00 91.00 85 THR A C 1
ATOM 670 O O . THR A 1 85 ? -4.832 8.813 4.090 1.00 91.00 85 THR A O 1
ATOM 673 N N . ARG A 1 86 ? -2.846 9.858 4.184 1.00 87.25 86 ARG A N 1
ATOM 674 C CA . ARG A 1 86 ? -3.318 10.944 5.058 1.00 87.25 86 ARG A CA 1
ATOM 675 C C . ARG A 1 86 ? -4.112 12.001 4.287 1.00 87.25 86 ARG A C 1
ATOM 677 O O . ARG A 1 86 ? -4.956 12.678 4.878 1.00 87.25 86 ARG A O 1
ATOM 684 N N . GLU A 1 87 ? -3.872 12.124 2.985 1.00 84.94 87 GLU A N 1
ATOM 685 C CA . GLU A 1 87 ? -4.462 13.151 2.128 1.00 84.94 87 GLU A CA 1
ATOM 686 C C . GLU A 1 87 ? -5.911 12.802 1.723 1.00 84.94 87 GLU A C 1
ATOM 688 O O . GLU A 1 87 ? -6.165 11.715 1.190 1.00 84.94 87 GLU A O 1
ATOM 693 N N . PRO A 1 88 ? -6.899 13.687 1.968 1.00 81.81 88 PRO A N 1
ATOM 694 C CA . PRO A 1 88 ? -8.254 13.508 1.452 1.00 81.81 88 PRO A CA 1
ATOM 695 C C . PRO A 1 88 ? -8.276 13.525 -0.087 1.00 81.81 88 PRO A C 1
ATOM 697 O O . PRO A 1 88 ? -7.525 14.283 -0.692 1.00 81.81 88 PRO A O 1
ATOM 700 N N . PRO A 1 89 ? -9.153 12.745 -0.745 1.00 81.25 89 PRO A N 1
ATOM 701 C CA . PRO A 1 89 ? -10.224 11.912 -0.187 1.00 81.25 89 PRO A CA 1
ATOM 702 C C . PRO A 1 89 ? -9.815 10.460 0.109 1.00 81.25 89 PRO A C 1
ATOM 704 O O . PRO A 1 89 ? -10.681 9.593 0.223 1.00 81.25 89 PRO A O 1
ATOM 707 N N . GLY A 1 90 ? -8.519 10.158 0.174 1.00 84.19 90 GLY A N 1
ATOM 708 C CA . GLY A 1 90 ? -8.067 8.780 0.317 1.00 84.19 90 GLY A CA 1
ATOM 709 C C . GLY A 1 90 ? -8.320 8.175 1.701 1.00 84.19 90 GLY A C 1
ATOM 710 O O . GLY A 1 90 ? -8.647 8.868 2.660 1.00 84.19 90 GLY A O 1
ATOM 711 N N . VAL A 1 91 ? -8.208 6.849 1.774 1.00 89.62 91 VAL A N 1
ATOM 712 C CA . VAL A 1 91 ? -8.556 6.040 2.953 1.00 89.62 91 VAL A CA 1
ATOM 713 C C . VAL A 1 91 ? -7.502 6.210 4.047 1.00 89.62 91 VAL A C 1
ATOM 715 O O . VAL A 1 91 ? -6.317 6.025 3.780 1.00 89.62 91 VAL A O 1
ATOM 718 N N . ASP A 1 92 ? -7.923 6.502 5.277 1.00 90.69 92 ASP A N 1
ATOM 719 C CA . ASP A 1 92 ? -7.021 6.633 6.431 1.00 90.69 92 ASP A CA 1
ATOM 720 C C . ASP A 1 92 ? -7.018 5.402 7.349 1.00 90.69 92 ASP A C 1
ATOM 722 O O . ASP A 1 92 ? -6.031 5.148 8.046 1.00 90.69 92 ASP A O 1
ATOM 726 N N . THR A 1 93 ? -8.088 4.608 7.297 1.00 93.50 93 THR A N 1
ATOM 727 C CA . THR A 1 93 ? -8.299 3.450 8.162 1.00 93.50 93 THR A CA 1
ATOM 728 C C . THR A 1 93 ? -8.880 2.298 7.355 1.00 93.50 93 THR A C 1
ATOM 730 O O . THR A 1 93 ? -9.842 2.472 6.607 1.00 93.50 93 THR A O 1
ATOM 733 N N . ILE A 1 94 ? -8.319 1.101 7.524 1.00 95.12 94 ILE A N 1
ATOM 734 C CA . ILE A 1 94 ? -8.884 -0.128 6.961 1.00 95.12 94 ILE A CA 1
ATOM 735 C C . ILE A 1 94 ? -9.338 -1.035 8.099 1.00 95.12 94 ILE A C 1
ATOM 737 O O . ILE A 1 94 ? -8.536 -1.430 8.944 1.00 95.12 94 ILE A O 1
ATOM 741 N N . GLU A 1 95 ? -10.619 -1.379 8.099 1.00 95.00 95 GLU A N 1
ATOM 742 C CA . GLU A 1 95 ? -11.217 -2.316 9.043 1.00 95.00 95 GLU A CA 1
ATOM 743 C C . GLU A 1 95 ? -11.239 -3.717 8.431 1.00 95.00 95 GLU A C 1
ATOM 745 O O . GLU A 1 95 ? -11.867 -3.962 7.397 1.00 95.00 95 GLU A O 1
ATOM 750 N N . LEU A 1 96 ? -10.534 -4.642 9.076 1.00 94.25 96 LEU A N 1
ATOM 751 C CA . LEU A 1 96 ? -10.587 -6.072 8.800 1.00 94.25 96 LEU A CA 1
ATOM 752 C C . LEU A 1 96 ? -11.383 -6.757 9.922 1.00 94.25 96 LEU A C 1
ATOM 754 O O . LEU A 1 96 ? -11.533 -6.191 11.008 1.00 94.25 96 LEU A O 1
ATOM 758 N N . PRO A 1 97 ? -11.875 -7.990 9.717 1.00 92.88 97 PRO A N 1
ATOM 759 C CA . PRO A 1 97 ? -12.690 -8.670 10.724 1.00 92.88 97 PRO A CA 1
ATOM 760 C C . PRO A 1 97 ? -11.992 -8.830 12.085 1.00 92.88 97 PRO A C 1
ATOM 762 O O . PRO A 1 97 ? -12.621 -8.724 13.136 1.00 92.88 97 PRO A O 1
ATOM 765 N N . ASP A 1 98 ? -10.679 -9.065 12.071 1.00 92.94 98 ASP A N 1
ATOM 766 C CA . ASP A 1 98 ? -9.875 -9.394 13.249 1.00 92.94 98 ASP A CA 1
ATOM 767 C C . ASP A 1 98 ? -8.902 -8.276 13.671 1.00 92.94 98 ASP A C 1
ATOM 769 O O . ASP A 1 98 ? -8.212 -8.415 14.683 1.00 92.94 98 ASP A O 1
ATOM 773 N N . ARG A 1 99 ? -8.812 -7.173 12.917 1.00 94.12 99 ARG A N 1
ATOM 774 C CA . ARG A 1 99 ? -7.890 -6.065 13.208 1.00 94.12 99 ARG A CA 1
ATOM 775 C C . ARG A 1 99 ? -8.242 -4.793 12.447 1.00 94.12 99 ARG A C 1
ATOM 777 O O . ARG A 1 99 ? -8.876 -4.828 11.400 1.00 94.12 99 ARG A O 1
ATOM 784 N N . THR A 1 100 ? -7.711 -3.678 12.921 1.00 94.75 100 THR A N 1
ATOM 785 C CA . THR A 1 100 ? -7.750 -2.395 12.218 1.00 94.75 100 THR A CA 1
ATOM 786 C C . THR A 1 100 ? -6.345 -2.006 11.768 1.00 94.75 100 THR A C 1
ATOM 788 O O . THR A 1 100 ? -5.397 -2.077 12.549 1.00 94.75 100 THR A O 1
ATOM 791 N N . LEU A 1 101 ? -6.198 -1.586 10.513 1.00 93.69 101 LEU A N 1
ATOM 792 C CA . LEU A 1 101 ? -4.932 -1.133 9.939 1.00 93.69 101 LEU A CA 1
ATOM 793 C C . LEU A 1 101 ? -4.928 0.387 9.788 1.00 93.69 101 LEU A C 1
ATOM 795 O O . LEU A 1 101 ? -5.859 0.967 9.224 1.00 93.69 101 LEU A O 1
ATOM 799 N N . LYS A 1 102 ? -3.856 1.020 10.272 1.00 94.31 102 LYS A N 1
ATOM 800 C CA . LYS A 1 102 ? -3.622 2.467 10.174 1.00 94.31 102 LYS A CA 1
ATOM 801 C C . LYS A 1 102 ? -2.210 2.762 9.683 1.00 94.31 102 LYS A C 1
ATOM 803 O O . LYS A 1 102 ? -1.321 1.916 9.769 1.00 94.31 102 LYS A O 1
ATOM 808 N N . LEU A 1 103 ? -1.996 3.974 9.177 1.00 92.75 103 LEU A N 1
ATOM 809 C CA . LEU A 1 103 ? -0.653 4.462 8.866 1.00 92.75 103 LEU A CA 1
ATOM 810 C C . LEU A 1 103 ? 0.163 4.646 10.140 1.00 92.75 103 LEU A C 1
ATOM 812 O O . LEU A 1 103 ? -0.350 5.139 11.145 1.00 92.75 103 LEU A O 1
ATOM 816 N N . LYS A 1 104 ? 1.450 4.304 10.072 1.00 91.06 104 LYS A N 1
ATOM 817 C CA . LYS A 1 104 ? 2.395 4.669 11.125 1.00 91.06 104 LYS A CA 1
ATOM 818 C C . LYS A 1 104 ? 2.604 6.185 11.151 1.00 91.06 104 LYS A C 1
ATOM 820 O O . LYS A 1 104 ? 2.462 6.882 10.137 1.00 91.06 104 LYS A O 1
ATOM 825 N N . ASP A 1 105 ? 2.954 6.706 12.319 1.00 86.19 105 ASP A N 1
ATOM 826 C CA . ASP A 1 105 ? 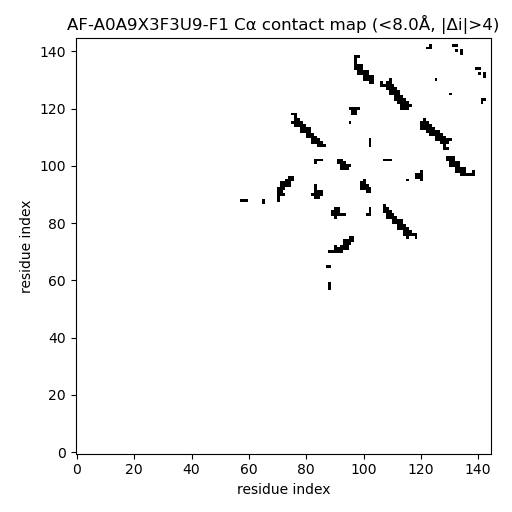3.345 8.104 12.464 1.00 86.19 105 ASP A CA 1
ATOM 827 C C . ASP A 1 105 ? 4.588 8.420 11.630 1.00 86.19 105 ASP A C 1
ATOM 829 O O . ASP A 1 105 ? 5.545 7.648 11.589 1.00 86.19 105 ASP A O 1
ATOM 833 N N . GLY A 1 106 ? 4.534 9.543 10.911 1.00 84.62 106 GLY A N 1
ATOM 834 C CA . GLY A 1 106 ? 5.566 9.951 9.954 1.00 84.62 106 GLY A CA 1
ATOM 835 C C . GLY A 1 106 ? 5.455 9.325 8.558 1.00 84.62 106 GLY A C 1
ATOM 836 O O . GLY A 1 106 ? 6.257 9.668 7.695 1.00 84.62 106 GLY A O 1
ATOM 837 N N . SER A 1 107 ? 4.481 8.441 8.304 1.00 84.56 107 SER A N 1
ATOM 838 C CA . SER A 1 107 ? 4.210 7.907 6.962 1.00 84.56 107 SER A CA 1
ATOM 839 C C . SER A 1 107 ? 3.027 8.627 6.304 1.00 84.56 107 SER A C 1
ATOM 841 O O . SER A 1 107 ? 1.940 8.693 6.887 1.00 84.56 107 SER A O 1
ATOM 843 N N . ASP A 1 108 ? 3.235 9.148 5.091 1.00 87.06 108 ASP A N 1
ATOM 844 C CA . ASP A 1 108 ? 2.208 9.872 4.322 1.00 87.06 108 ASP A CA 1
ATOM 845 C C . ASP A 1 108 ? 1.264 8.929 3.568 1.00 87.06 108 ASP A C 1
ATOM 847 O O . ASP A 1 108 ? 0.056 9.166 3.500 1.00 87.06 108 ASP A O 1
ATOM 851 N N . MET A 1 109 ? 1.813 7.834 3.035 1.00 90.25 109 MET A N 1
ATOM 852 C CA . MET A 1 109 ? 1.064 6.789 2.345 1.00 90.25 109 MET A CA 1
ATOM 853 C C . MET A 1 109 ? 1.655 5.410 2.618 1.00 90.25 109 MET A C 1
ATOM 855 O O . MET A 1 109 ? 2.866 5.258 2.795 1.00 90.25 109 MET A O 1
ATOM 859 N N . ALA A 1 110 ? 0.813 4.387 2.524 1.00 92.50 110 ALA A N 1
ATOM 860 C CA . ALA A 1 110 ? 1.247 3.002 2.523 1.00 92.50 110 ALA A CA 1
ATOM 861 C C . ALA A 1 110 ? 0.409 2.166 1.562 1.00 92.50 110 ALA A C 1
ATOM 863 O O . ALA A 1 110 ? -0.766 2.437 1.333 1.00 92.50 110 ALA A O 1
ATOM 864 N N . GLN A 1 111 ? 1.017 1.126 1.004 1.00 93.31 111 GLN A N 1
ATOM 865 C CA . GLN A 1 111 ? 0.333 0.116 0.208 1.00 93.31 111 GLN A CA 1
ATOM 866 C C . GLN A 1 111 ? 0.724 -1.258 0.707 1.00 93.31 111 GLN A C 1
ATOM 868 O O . GLN A 1 111 ? 1.889 -1.509 1.013 1.00 93.31 111 GLN A O 1
ATOM 873 N N . PHE A 1 112 ? -0.238 -2.167 0.731 1.00 93.25 112 PHE A N 1
ATOM 874 C CA . PHE A 1 112 ? -0.021 -3.531 1.179 1.00 93.25 112 PHE A CA 1
ATOM 875 C C . PHE A 1 112 ? -0.990 -4.482 0.486 1.00 93.25 112 PHE A C 1
ATOM 877 O O . PHE A 1 112 ? -2.034 -4.085 -0.040 1.00 93.25 112 PHE A O 1
ATOM 884 N N . LYS A 1 113 ? -0.628 -5.759 0.455 1.00 95.06 113 LYS A N 1
ATOM 885 C CA . LYS A 1 113 ? -1.547 -6.828 0.072 1.00 95.06 113 LYS A CA 1
ATOM 886 C C . LYS A 1 113 ? -2.125 -7.444 1.331 1.00 95.06 113 LYS A C 1
ATOM 888 O O . LYS A 1 113 ? -1.390 -7.675 2.286 1.00 95.06 113 LYS A O 1
ATOM 893 N N . VAL A 1 114 ? -3.416 -7.726 1.305 1.00 94.94 114 VAL A N 1
ATOM 894 C CA . VAL A 1 114 ? -4.127 -8.396 2.389 1.00 94.94 114 VAL A CA 1
ATOM 895 C C . VAL A 1 114 ? -4.832 -9.634 1.853 1.00 94.94 114 VAL A C 1
ATOM 897 O O . VAL A 1 114 ? -5.352 -9.634 0.732 1.00 94.94 114 VAL A O 1
ATOM 900 N N . VAL A 1 115 ? -4.836 -10.689 2.661 1.00 95.56 115 VAL A N 1
ATOM 901 C CA . VAL A 1 115 ? -5.615 -11.905 2.435 1.00 95.56 115 VAL A CA 1
ATOM 902 C C . VAL A 1 115 ? -6.489 -12.141 3.658 1.00 95.56 115 VAL A C 1
ATOM 904 O O . VAL A 1 115 ? -5.974 -12.300 4.765 1.00 95.56 115 VAL A O 1
ATOM 907 N N . VAL A 1 116 ? -7.804 -12.152 3.445 1.00 95.12 116 VAL A N 1
ATOM 908 C CA . VAL A 1 116 ? -8.798 -12.470 4.474 1.00 95.12 116 VAL A CA 1
ATOM 909 C C . VAL A 1 116 ? -9.558 -13.722 4.055 1.00 95.12 116 VAL A C 1
ATOM 911 O O . VAL A 1 116 ? -10.183 -13.751 2.994 1.00 95.12 116 VAL A O 1
ATOM 914 N N . GLU A 1 117 ? -9.503 -14.759 4.880 1.00 93.12 117 GLU A N 1
ATOM 915 C CA . GLU A 1 117 ? -10.146 -16.054 4.645 1.00 93.12 117 GLU A CA 1
ATOM 916 C C . GLU A 1 117 ? -10.947 -16.427 5.896 1.00 93.12 117 GLU A C 1
ATOM 918 O O . GLU A 1 117 ? -10.465 -16.268 7.016 1.00 93.12 117 GLU A O 1
ATOM 923 N N . ASP A 1 118 ? -12.202 -16.847 5.710 1.00 89.38 118 ASP A N 1
ATOM 924 C CA . ASP A 1 118 ? -13.113 -17.258 6.790 1.00 89.38 118 ASP A CA 1
ATOM 925 C C . ASP A 1 118 ? -13.210 -16.257 7.959 1.00 89.38 118 ASP A C 1
ATOM 927 O O . ASP A 1 118 ? -13.246 -16.626 9.134 1.00 89.38 118 ASP A O 1
ATOM 931 N N . GLY A 1 119 ? -13.225 -14.959 7.638 1.00 86.50 119 GLY A N 1
ATOM 932 C CA . GLY A 1 119 ? -13.309 -13.890 8.635 1.00 86.50 119 GLY A CA 1
ATOM 933 C C . GLY A 1 119 ? -12.037 -13.701 9.469 1.00 86.50 119 GLY A C 1
ATOM 934 O O . GLY A 1 119 ? -12.099 -13.091 10.532 1.00 86.50 119 GLY A O 1
ATOM 935 N N . LYS A 1 120 ? -10.886 -14.212 9.018 1.00 90.38 120 LYS A N 1
ATOM 936 C CA . LYS A 1 120 ? -9.578 -13.992 9.646 1.00 90.38 120 LYS A CA 1
ATOM 937 C C . LYS A 1 120 ? -8.568 -13.481 8.636 1.00 90.38 120 LYS A C 1
ATOM 939 O O . LYS A 1 120 ? -8.530 -13.930 7.491 1.00 90.38 120 LYS A O 1
ATOM 944 N N . THR A 1 121 ? -7.707 -12.568 9.068 1.00 92.19 121 THR A N 1
ATOM 945 C CA . THR A 1 121 ? -6.601 -12.114 8.230 1.00 92.19 121 THR A CA 1
ATOM 946 C C . THR A 1 121 ? -5.484 -13.148 8.291 1.00 92.19 121 THR A C 1
ATOM 948 O O . THR A 1 121 ? -4.941 -13.415 9.361 1.00 92.19 121 THR A O 1
ATOM 951 N N . THR A 1 122 ? -5.147 -13.750 7.151 1.00 92.44 122 THR A N 1
ATOM 952 C CA . THR A 1 122 ? -4.121 -14.802 7.066 1.00 92.44 122 THR A CA 1
ATOM 953 C C . THR A 1 122 ? -2.762 -14.251 6.652 1.00 92.44 122 THR A C 1
ATOM 955 O O . THR A 1 122 ? -1.736 -14.787 7.064 1.00 92.44 122 THR A O 1
ATOM 958 N N . ALA A 1 123 ? -2.735 -13.167 5.871 1.00 92.62 123 ALA A N 1
ATOM 959 C CA . ALA A 1 123 ? -1.498 -12.536 5.430 1.00 92.62 123 ALA A CA 1
ATOM 960 C C . ALA A 1 123 ? -1.658 -11.027 5.221 1.00 92.62 123 ALA A C 1
ATOM 962 O O . ALA A 1 123 ? -2.650 -10.564 4.650 1.00 92.62 123 ALA A O 1
ATOM 963 N N . ILE A 1 124 ? -0.629 -10.279 5.629 1.00 92.88 124 ILE A N 1
ATOM 964 C CA . ILE A 1 124 ? -0.431 -8.870 5.290 1.00 92.88 124 ILE A CA 1
ATOM 965 C C . ILE A 1 124 ? 0.998 -8.710 4.776 1.00 92.88 124 ILE A C 1
ATOM 967 O O . ILE A 1 124 ? 1.957 -9.006 5.483 1.00 92.88 124 ILE A O 1
ATOM 971 N N . GLU A 1 125 ? 1.140 -8.223 3.546 1.00 92.88 125 GLU A N 1
ATOM 972 C CA . GLU A 1 125 ? 2.436 -7.964 2.917 1.00 92.88 125 GLU A CA 1
ATOM 973 C C . GLU A 1 125 ? 2.577 -6.469 2.606 1.00 92.88 125 GLU A C 1
ATOM 975 O O . GLU A 1 125 ? 1.954 -5.984 1.651 1.00 92.88 125 GLU A O 1
ATOM 980 N N . PRO A 1 126 ? 3.393 -5.720 3.368 1.00 90.50 126 PRO A N 1
ATOM 981 C CA . PRO A 1 126 ? 3.727 -4.341 3.035 1.00 90.50 126 PRO A CA 1
ATOM 982 C C . PRO A 1 126 ? 4.432 -4.257 1.676 1.00 90.50 126 PRO A C 1
ATOM 984 O O . PRO A 1 126 ? 5.387 -4.983 1.405 1.00 90.50 126 PRO A O 1
ATOM 987 N N . VAL A 1 127 ? 3.958 -3.361 0.812 1.00 90.06 127 VAL A N 1
ATOM 988 C CA . VAL A 1 127 ? 4.567 -3.063 -0.494 1.00 90.06 127 VAL A CA 1
ATOM 989 C C . VAL A 1 127 ? 5.353 -1.755 -0.435 1.00 90.06 127 VAL A C 1
ATOM 991 O O . VAL A 1 127 ? 6.438 -1.663 -1.005 1.00 90.06 127 VAL A O 1
ATOM 994 N N . SER A 1 128 ? 4.813 -0.744 0.243 1.00 89.06 128 SER A N 1
ATOM 995 C CA . SER A 1 128 ? 5.454 0.558 0.443 1.00 89.06 128 SER A CA 1
ATOM 996 C C . SER A 1 128 ? 4.881 1.253 1.673 1.00 89.06 128 SER A C 1
ATOM 998 O O . SER A 1 128 ? 3.698 1.078 1.962 1.00 89.06 128 SER A O 1
ATOM 1000 N N . GLY A 1 129 ? 5.677 2.096 2.329 1.00 87.69 129 GLY A N 1
ATOM 1001 C CA . GLY A 1 129 ? 5.265 2.792 3.550 1.00 87.69 129 GLY A CA 1
ATOM 1002 C C . GLY A 1 129 ? 5.178 1.865 4.763 1.00 87.69 129 GLY A C 1
ATOM 1003 O O . GLY A 1 129 ? 5.448 0.667 4.669 1.00 87.69 129 GLY A O 1
ATOM 1004 N N . GLU A 1 130 ? 4.811 2.434 5.907 1.00 88.31 130 GLU A N 1
ATOM 1005 C CA . GLU A 1 130 ? 4.723 1.708 7.174 1.00 88.31 130 GLU A CA 1
ATOM 1006 C C . GLU A 1 130 ? 3.297 1.768 7.723 1.00 88.31 130 GLU A C 1
ATOM 1008 O O . GLU A 1 130 ? 2.656 2.823 7.747 1.00 88.31 130 GLU A O 1
ATOM 1013 N N . ILE A 1 131 ? 2.802 0.615 8.167 1.00 92.12 131 ILE A N 1
ATOM 1014 C CA . ILE A 1 131 ? 1.466 0.453 8.739 1.00 92.12 131 ILE A CA 1
ATOM 1015 C C . ILE A 1 131 ? 1.565 -0.124 10.145 1.00 92.12 131 ILE A C 1
ATOM 1017 O O . ILE A 1 131 ? 2.504 -0.849 10.467 1.00 92.12 131 ILE A O 1
ATOM 1021 N N . VAL A 1 132 ? 0.578 0.204 10.969 1.00 92.50 132 VAL A N 1
ATOM 1022 C CA . VAL A 1 132 ? 0.412 -0.309 12.326 1.00 92.50 132 VAL A CA 1
ATOM 1023 C C . VAL A 1 132 ? -0.878 -1.114 12.372 1.00 92.50 132 VAL A C 1
ATOM 1025 O O . VAL A 1 132 ? -1.909 -0.687 11.844 1.00 92.50 132 VAL A O 1
ATOM 1028 N N . GLU A 1 133 ? -0.816 -2.280 13.009 1.00 92.12 133 GLU A N 1
ATOM 1029 C CA . GLU A 1 133 ? -1.985 -3.109 13.276 1.00 92.12 133 GLU A CA 1
ATOM 1030 C C . GLU A 1 133 ? -2.499 -2.890 14.702 1.00 92.12 133 GLU A C 1
ATOM 1032 O O . GLU A 1 133 ? -1.762 -2.989 15.681 1.00 92.12 133 GLU A O 1
ATOM 1037 N N . LEU A 1 134 ? -3.790 -2.593 14.810 1.00 92.19 134 LEU A N 1
ATOM 1038 C CA . LEU A 1 134 ? -4.538 -2.565 16.058 1.00 92.19 134 LEU A CA 1
ATOM 1039 C C . LEU A 1 134 ? -5.358 -3.855 16.118 1.00 92.19 134 LEU A C 1
ATOM 1041 O O . LEU A 1 134 ? -6.344 -4.011 15.397 1.00 92.19 134 LEU A O 1
ATOM 1045 N N . LEU A 1 135 ? -4.904 -4.809 16.924 1.00 91.62 135 LEU A N 1
ATOM 1046 C CA . LEU A 1 135 ? -5.477 -6.154 16.981 1.00 91.62 135 LEU A CA 1
ATOM 1047 C C . LEU A 1 135 ? -6.798 -6.164 17.760 1.00 91.62 135 LEU A C 1
ATOM 1049 O O . LEU A 1 135 ? -6.883 -5.601 18.852 1.00 91.62 135 LEU A O 1
ATOM 1053 N N . HIS A 1 136 ? -7.815 -6.846 17.228 1.00 89.81 136 HIS A N 1
ATOM 1054 C CA . HIS A 1 136 ? -9.014 -7.181 17.996 1.00 89.81 136 HIS A CA 1
ATOM 1055 C C . HIS A 1 136 ? -8.754 -8.421 18.877 1.00 89.81 136 HIS A C 1
ATOM 1057 O O . HIS A 1 136 ? -7.780 -9.153 18.653 1.00 89.81 136 HIS A O 1
ATOM 1063 N N . PRO A 1 137 ? -9.596 -8.689 19.895 1.00 84.19 137 PRO A N 1
ATOM 1064 C CA . PRO A 1 137 ? -9.422 -9.846 20.769 1.00 84.19 137 PRO A CA 1
ATOM 1065 C C . PRO A 1 137 ? -9.310 -11.163 19.983 1.00 84.19 137 PRO A C 1
ATOM 1067 O O . PRO A 1 137 ? -10.187 -11.500 19.192 1.00 84.19 137 PRO A O 1
ATOM 1070 N N . GLY A 1 138 ? -8.232 -11.917 20.218 1.00 78.81 138 GLY A N 1
ATOM 1071 C CA . GLY A 1 138 ? -7.987 -13.217 19.579 1.00 78.81 138 GLY A CA 1
ATOM 1072 C C . GLY A 1 138 ? -7.167 -13.179 18.283 1.00 78.81 138 GLY A C 1
ATOM 1073 O O . GLY A 1 138 ? -6.879 -14.244 17.736 1.00 78.81 138 GLY A O 1
ATOM 1074 N N . ALA A 1 139 ? -6.753 -12.001 17.807 1.00 86.81 139 ALA A N 1
ATOM 1075 C CA . ALA A 1 139 ? -5.856 -11.872 16.660 1.00 86.81 139 ALA A CA 1
ATOM 1076 C C . ALA A 1 139 ? -4.374 -11.898 17.077 1.00 86.81 139 ALA A C 1
ATOM 1078 O O . ALA A 1 139 ? -3.999 -11.421 18.147 1.00 86.81 139 ALA A O 1
ATOM 1079 N N . SER A 1 140 ? -3.518 -12.453 16.216 1.00 86.44 140 SER A N 1
ATOM 1080 C CA . SER A 1 140 ? -2.057 -12.421 16.375 1.00 86.44 140 SER A CA 1
ATOM 1081 C C . SER A 1 140 ? -1.424 -11.392 15.435 1.00 86.44 140 SER A C 1
ATOM 1083 O O . SER A 1 140 ? -1.929 -11.207 14.316 1.00 86.44 140 SER A O 1
ATOM 1085 N N . PRO A 1 141 ? -0.324 -10.740 15.857 1.00 87.75 141 PRO A N 1
ATOM 1086 C CA . PRO A 1 141 ? 0.380 -9.790 15.014 1.00 87.75 141 PRO A CA 1
ATOM 1087 C C . PRO A 1 141 ? 0.943 -10.486 13.773 1.00 87.75 141 PRO A C 1
ATOM 1089 O O . PRO A 1 141 ? 1.524 -11.569 13.866 1.00 87.75 141 PRO A O 1
ATOM 1092 N N . LEU A 1 142 ? 0.729 -9.878 12.609 1.00 87.25 142 LEU A N 1
ATOM 1093 C CA . LEU A 1 142 ? 1.244 -10.358 11.321 1.00 87.25 142 LEU A CA 1
ATOM 1094 C C . LEU A 1 142 ? 2.339 -9.447 10.768 1.00 87.25 142 LEU A C 1
ATOM 1096 O O . LEU A 1 142 ? 3.078 -9.848 9.866 1.00 87.25 142 LEU A O 1
ATOM 1100 N N . LEU A 1 143 ? 2.459 -8.234 11.302 1.00 83.56 143 LEU A N 1
ATOM 1101 C CA . LEU A 1 143 ? 3.522 -7.314 10.947 1.00 83.56 143 LEU A CA 1
ATOM 1102 C C . LEU A 1 143 ? 4.739 -7.583 11.831 1.00 83.56 143 LEU A C 1
ATOM 1104 O O . LEU A 1 143 ? 4.629 -7.849 13.028 1.00 83.56 143 LEU A O 1
ATOM 1108 N N . LYS A 1 144 ? 5.925 -7.537 11.223 1.00 72.00 144 LYS A N 1
ATOM 1109 C CA . LYS A 1 144 ? 7.174 -7.569 11.987 1.00 72.00 144 LYS A CA 1
ATOM 1110 C C . LYS A 1 144 ? 7.336 -6.227 12.722 1.00 72.00 144 LYS A C 1
ATOM 1112 O O . LYS A 1 144 ? 6.950 -5.211 12.142 1.00 72.00 144 LYS A O 1
ATOM 1117 N N . PRO A 1 145 ? 7.868 -6.234 13.957 1.00 56.69 145 PRO A N 1
ATOM 1118 C CA . PRO A 1 145 ? 8.141 -5.013 14.712 1.00 56.69 145 PRO A CA 1
ATOM 1119 C C . PRO A 1 145 ? 9.164 -4.110 14.013 1.00 56.69 145 PRO A C 1
ATOM 1121 O O . PRO A 1 145 ? 10.030 -4.649 13.282 1.00 56.69 145 PRO A O 1
#

Sequence (145 aa):
MRNPPPGEHHLGRFAGYAAARRIRRVLIACLAVLVVGTMFAWYRWARRGAEPTALRQFELPAGTDTSERPRVLAWSQGKARLGLTREPPGVDTIELPDRTLKLKDGSDMAQFKVVVEDGKTTAIEPVSGEIVELLHPGASPLLKP

Radius of gyration: 31.97 Å; Cα contacts (8 Å, |Δi|>4): 181; chains: 1; bounding box: 66×43×95 Å

Nearest PDB structures (foldseek):
  5gkw-assembly2_B  TM=4.897E-01  e=7.127E+00  Rhodococcus erythropolis
  3uwx-assembly1_B-2  TM=3.558E-01  e=3.893E+00  Geobacillus sp. Y412MC52
  6hd2-assembly1_A  TM=2.251E-01  e=7.571E+00  Homo sapiens

Mean predicted aligned error: 14.89 Å

Secondary structure (DSSP, 8-state):
-PPPP--GGGGGGGHHHHHTHHHHHHHHHHHHHHHHHHHHHHHHHHHHH---GGGGGGPPPTT---TTS--EEE--SEEEEEEEESSTTS--EEE-SSEEEEEPTT-SEEEEEEEEETTEEEEEEEEES-EEEEEPTTPPP-S--

Organism: NCBI:txid889268

pLDDT: mean 82.02, std 14.18, range [46.0, 96.94]

Foldseek 3Di:
DDDDDPDPPPCPPCVVVVVCPVVVVVVVVVVVCVVVVVVVVVVVVVVVPDDPPVPCPPPDPPPDDQPPPQLEAEDEAAKDKD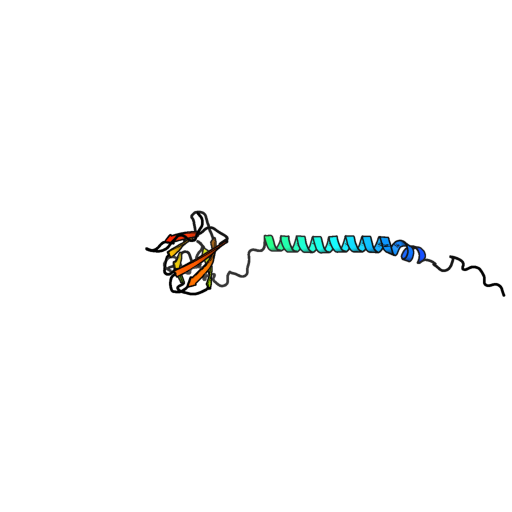KAAPDPPHHAWYDALFKIKGADPPWGMWIWMWHHDPRATPAIGTPDHDMDIGGHPPDDDRDDD